Protein AF-A0A7W9G2R1-F1 (afdb_monomer_lite)

Radius of gyration: 20.14 Å; chains: 1; bounding box: 52×29×41 Å

Organism: NCBI:txid882448

Foldseek 3Di:
DCVVVVVPDPDDPVVVVVVVVVVVVVVVCCCVPPVVVVCPVVPVPVPPPPDD

Structure (mmCIF, N/CA/C/O backbone):
data_AF-A0A7W9G2R1-F1
#
_entry.id   AF-A0A7W9G2R1-F1
#
loop_
_atom_site.group_PDB
_atom_site.id
_atom_site.type_symbol
_atom_site.label_atom_id
_atom_site.label_alt_id
_atom_site.label_comp_id
_atom_site.label_asym_id
_atom_site.label_entity_id
_atom_site.label_seq_id
_atom_site.pdbx_PDB_ins_code
_atom_site.Cartn_x
_atom_site.Cartn_y
_atom_site.Cartn_z
_atom_site.occupancy
_atom_site.B_iso_or_equiv
_atom_site.auth_seq_id
_atom_site.auth_comp_id
_atom_site.auth_asym_id
_atom_site.auth_atom_id
_atom_site.pdbx_PDB_model_num
ATOM 1 N N . MET A 1 1 ? -6.841 14.851 16.507 1.00 67.12 1 MET A N 1
ATOM 2 C CA . MET A 1 1 ? -6.807 15.108 15.047 1.00 67.12 1 MET A CA 1
ATOM 3 C C . MET A 1 1 ? -7.317 13.935 14.208 1.00 67.12 1 MET A C 1
ATOM 5 O O . MET A 1 1 ? -8.247 14.141 13.446 1.00 67.12 1 MET A O 1
ATOM 9 N N . TYR A 1 2 ? -6.826 12.701 14.377 1.00 56.16 2 TYR A N 1
ATOM 10 C CA . TYR A 1 2 ? -7.316 11.555 13.583 1.00 56.16 2 TYR A CA 1
ATOM 11 C C . TYR A 1 2 ? -8.685 11.004 14.021 1.00 56.16 2 TYR A C 1
ATOM 13 O O . TYR A 1 2 ? -9.410 10.442 13.210 1.00 56.16 2 TYR A O 1
ATOM 21 N N . ALA A 1 3 ? -9.096 11.228 15.273 1.00 62.25 3 ALA A N 1
ATOM 22 C CA . ALA A 1 3 ? -10.357 10.704 15.811 1.00 62.25 3 ALA A CA 1
ATOM 23 C C . ALA A 1 3 ? -11.617 11.154 15.039 1.00 62.25 3 ALA A C 1
ATOM 25 O O . ALA A 1 3 ? -12.595 10.414 14.979 1.00 62.25 3 ALA A O 1
ATOM 26 N N . TRP A 1 4 ? -11.602 12.340 14.417 1.00 65.56 4 TRP A N 1
ATOM 27 C CA . TRP A 1 4 ? -12.735 12.830 13.623 1.00 65.56 4 TRP A CA 1
ATOM 28 C C . TRP A 1 4 ? -12.852 12.105 12.273 1.00 65.56 4 TRP A C 1
ATOM 30 O O . TRP A 1 4 ? -13.950 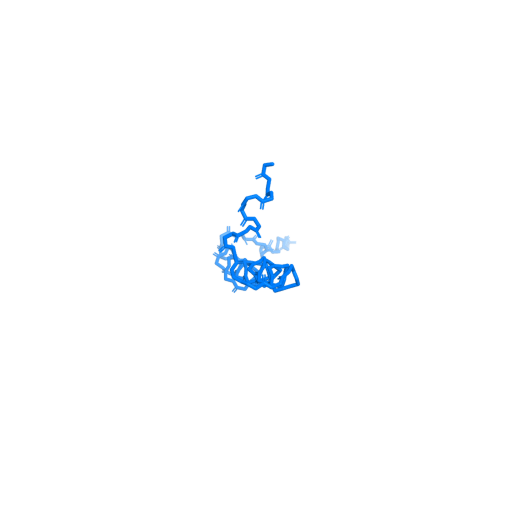11.738 11.857 1.00 65.56 4 TRP A O 1
ATOM 40 N N . LEU A 1 5 ? -11.718 11.785 11.640 1.00 64.44 5 LEU A N 1
ATOM 41 C CA . LEU A 1 5 ? -11.673 10.985 10.412 1.00 64.44 5 LEU A CA 1
ATOM 42 C C . LEU A 1 5 ? -12.147 9.545 10.673 1.00 64.44 5 LEU A C 1
ATOM 44 O O . LEU A 1 5 ? -12.934 8.982 9.912 1.00 64.44 5 LEU A O 1
ATOM 48 N N . TRP A 1 6 ? -11.787 9.002 11.839 1.00 62.59 6 TRP A N 1
ATOM 49 C CA . TRP A 1 6 ? -12.287 7.722 12.341 1.00 62.59 6 TRP A CA 1
ATOM 50 C C . TRP A 1 6 ? -13.769 7.745 12.742 1.00 62.59 6 TRP A C 1
ATOM 52 O O . TRP A 1 6 ? -14.286 6.694 13.092 1.00 62.59 6 TRP A O 1
ATOM 62 N N . ARG A 1 7 ? -14.496 8.867 12.668 1.00 64.69 7 ARG A N 1
ATOM 63 C CA . ARG A 1 7 ? -15.961 8.907 12.879 1.00 64.69 7 ARG A CA 1
ATOM 64 C C . ARG A 1 7 ? -16.769 8.914 11.579 1.00 64.69 7 ARG A C 1
ATOM 66 O O . ARG A 1 7 ? -17.925 8.515 11.617 1.00 64.69 7 ARG A O 1
ATOM 73 N N . LYS A 1 8 ? -16.176 9.301 10.441 1.00 67.81 8 LYS A N 1
ATOM 74 C CA . LYS A 1 8 ? -16.861 9.325 9.129 1.00 67.81 8 LYS A CA 1
ATOM 75 C C . LYS A 1 8 ? -16.901 7.983 8.403 1.00 67.81 8 LYS A C 1
ATOM 77 O O . LYS A 1 8 ? -17.739 7.793 7.534 1.00 67.81 8 LYS A O 1
ATOM 82 N N . LEU A 1 9 ? -15.998 7.068 8.736 1.00 57.41 9 LEU A N 1
ATOM 83 C CA . LEU A 1 9 ? 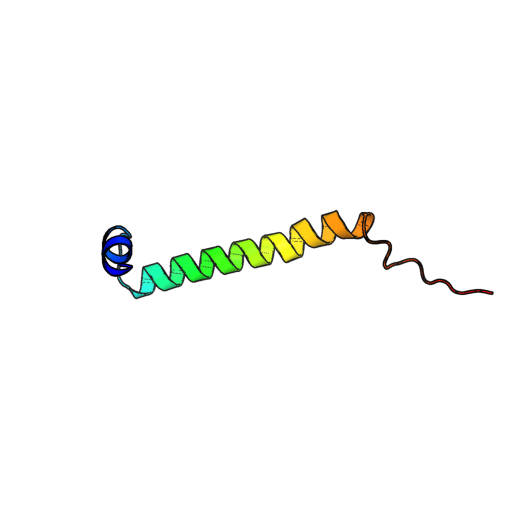-16.010 5.725 8.163 1.00 57.41 9 LEU A CA 1
ATOM 84 C C . LEU A 1 9 ? -17.160 4.904 8.789 1.00 57.41 9 LEU A C 1
ATOM 86 O O . LEU A 1 9 ? -17.163 4.742 10.014 1.00 57.41 9 LEU A O 1
ATOM 90 N N . PRO A 1 10 ? -18.130 4.392 8.013 1.00 56.56 10 PRO A N 1
ATOM 91 C CA . PRO A 1 10 ? -19.184 3.531 8.542 1.00 56.56 10 PRO A CA 1
ATOM 92 C C . PRO A 1 10 ? -18.597 2.178 8.985 1.00 56.56 10 PRO A C 1
ATOM 94 O O . PRO A 1 10 ? -17.775 1.585 8.289 1.00 56.56 10 PRO A O 1
ATOM 97 N N . GLY A 1 11 ? -18.994 1.702 10.169 1.00 64.25 11 GLY A N 1
ATOM 98 C CA . GLY A 1 11 ? -18.562 0.416 10.737 1.00 64.25 11 GLY A CA 1
ATOM 99 C C . GLY A 1 11 ? -17.573 0.507 11.911 1.00 64.25 11 GLY A C 1
ATOM 100 O O . GLY A 1 11 ? -17.053 1.571 12.255 1.00 64.25 11 GLY A O 1
ATOM 101 N N . THR A 1 12 ? -17.355 -0.631 12.573 1.00 71.88 12 THR A N 1
ATOM 102 C CA . THR A 1 12 ? -16.511 -0.802 13.770 1.00 71.88 12 THR A CA 1
ATOM 103 C C . THR A 1 12 ? -15.030 -0.503 13.480 1.00 71.88 12 THR A C 1
ATOM 105 O O . THR A 1 12 ? -14.579 -0.587 12.343 1.00 71.88 12 THR A O 1
ATOM 108 N N . ALA A 1 13 ? -14.210 -0.215 14.500 1.00 71.88 13 ALA A N 1
ATOM 109 C CA . ALA A 1 13 ? -12.763 0.005 14.322 1.00 71.88 13 ALA A CA 1
ATOM 110 C C . ALA A 1 13 ? -12.070 -1.119 13.515 1.00 71.88 13 ALA A C 1
ATOM 112 O O . ALA A 1 13 ? -11.189 -0.847 12.704 1.00 71.88 13 ALA A O 1
ATOM 113 N N . ARG A 1 14 ? -12.541 -2.365 13.665 1.00 73.12 14 ARG A N 1
ATOM 114 C CA . ARG A 1 14 ? -12.084 -3.536 12.904 1.00 73.12 14 ARG A CA 1
ATOM 115 C C . ARG A 1 14 ? -12.310 -3.417 11.397 1.00 73.12 14 ARG A C 1
ATOM 117 O O . ARG A 1 14 ? -11.399 -3.731 10.641 1.00 73.12 14 ARG A O 1
ATOM 124 N N . THR A 1 15 ? -13.484 -2.957 10.952 1.00 78.81 15 THR A N 1
ATOM 125 C CA . THR A 1 15 ? -13.771 -2.836 9.513 1.00 78.81 15 THR A CA 1
ATOM 126 C C . THR A 1 15 ? -12.918 -1.750 8.878 1.00 78.81 15 THR A C 1
ATOM 128 O O . THR A 1 15 ? -12.446 -1.938 7.771 1.00 78.81 15 THR A O 1
ATOM 131 N N . LYS A 1 16 ? -12.621 -0.663 9.597 1.00 75.75 16 LYS A N 1
ATOM 132 C CA . LYS A 1 16 ? -11.739 0.413 9.107 1.00 75.75 16 LYS A CA 1
ATOM 133 C C . LYS A 1 16 ? -10.315 -0.067 8.892 1.00 75.75 16 LYS A C 1
ATOM 135 O O . LYS A 1 16 ? -9.727 0.220 7.855 1.00 75.75 16 LYS A O 1
ATOM 140 N N . VAL A 1 17 ? -9.787 -0.812 9.863 1.00 83.50 17 VAL A N 1
ATOM 141 C CA . VAL A 1 17 ? -8.464 -1.435 9.750 1.00 83.50 17 VAL A CA 1
ATOM 142 C C . VAL A 1 17 ? -8.453 -2.429 8.593 1.00 83.50 17 VAL A C 1
ATOM 144 O O . VAL A 1 17 ? -7.521 -2.405 7.799 1.00 83.50 17 VAL A O 1
ATOM 147 N N . LEU A 1 18 ? -9.507 -3.238 8.447 1.00 86.69 18 LEU A N 1
ATOM 148 C CA . LEU A 1 18 ? -9.630 -4.186 7.342 1.00 86.69 18 LEU A CA 1
ATOM 149 C C . LEU A 1 18 ? -9.659 -3.468 5.985 1.00 86.69 18 LEU A C 1
ATOM 151 O O . LEU A 1 18 ? -8.897 -3.827 5.098 1.00 86.69 18 LEU A O 1
ATOM 155 N N . THR A 1 19 ? -10.476 -2.425 5.825 1.00 85.69 19 THR A N 1
ATOM 156 C CA . THR A 1 19 ? -10.554 -1.645 4.582 1.00 85.69 19 THR A CA 1
ATOM 157 C C . THR A 1 19 ? -9.222 -0.975 4.255 1.00 85.69 19 THR A C 1
ATOM 159 O O . THR A 1 19 ? -8.783 -1.028 3.111 1.00 85.69 19 THR A O 1
ATOM 162 N N . ALA A 1 20 ? -8.551 -0.380 5.244 1.00 86.12 20 ALA A N 1
ATOM 163 C CA . ALA A 1 20 ? -7.237 0.225 5.041 1.00 86.12 20 ALA A CA 1
ATOM 164 C C . ALA A 1 20 ? -6.189 -0.823 4.635 1.00 86.12 20 ALA A C 1
ATOM 166 O O . ALA A 1 20 ? -5.445 -0.605 3.681 1.00 86.12 20 ALA A O 1
ATOM 167 N N . ALA A 1 21 ? -6.171 -1.975 5.309 1.00 91.94 21 ALA A N 1
ATOM 168 C CA . ALA A 1 21 ? -5.271 -3.077 4.987 1.00 91.94 21 ALA A CA 1
ATOM 169 C C . ALA A 1 21 ? -5.522 -3.622 3.575 1.00 91.94 21 ALA A C 1
ATOM 171 O O . ALA A 1 21 ? -4.573 -3.808 2.819 1.00 91.94 21 ALA A O 1
ATOM 172 N N . VAL A 1 22 ? -6.789 -3.807 3.190 1.00 93.94 22 VAL A N 1
ATOM 173 C CA . VAL A 1 22 ? -7.172 -4.215 1.831 1.00 93.94 22 VAL A CA 1
ATOM 174 C C . VAL A 1 22 ? -6.697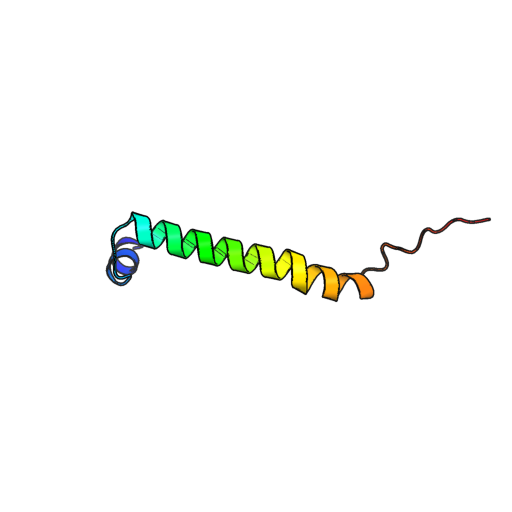 -3.187 0.811 1.00 93.94 22 VAL A C 1
ATOM 176 O O . VAL A 1 22 ? -6.137 -3.568 -0.207 1.00 93.94 22 VAL A O 1
ATOM 179 N N . MET A 1 23 ? -6.854 -1.892 1.080 1.00 92.50 23 MET A N 1
ATOM 180 C CA . MET A 1 23 ? -6.443 -0.849 0.140 1.00 92.50 23 MET A CA 1
ATOM 181 C C . MET A 1 23 ? -4.924 -0.835 -0.076 1.00 92.50 23 MET A C 1
ATOM 183 O O . MET A 1 23 ? -4.467 -0.749 -1.213 1.00 92.50 23 MET A O 1
ATOM 187 N N . VAL A 1 24 ? -4.141 -1.006 0.993 1.00 95.44 24 VAL A N 1
ATOM 188 C CA . VAL A 1 24 ? -2.679 -1.154 0.898 1.00 95.44 24 VAL A CA 1
ATOM 189 C C . VAL A 1 24 ? -2.303 -2.431 0.147 1.00 95.44 24 VAL A C 1
ATOM 191 O O . VAL A 1 24 ? -1.439 -2.389 -0.726 1.00 95.44 24 VAL A O 1
ATOM 194 N N . ALA A 1 25 ? -2.967 -3.551 0.438 1.00 96.38 25 ALA A N 1
ATOM 195 C CA . ALA A 1 25 ? -2.720 -4.818 -0.242 1.00 96.38 25 ALA A CA 1
ATOM 196 C C . ALA A 1 25 ? -3.022 -4.724 -1.745 1.00 96.38 25 ALA A C 1
ATOM 198 O O . ALA A 1 25 ? -2.212 -5.163 -2.554 1.00 96.38 25 ALA A O 1
ATOM 199 N N . VAL A 1 26 ? -4.136 -4.093 -2.126 1.00 96.81 26 VAL A N 1
ATOM 200 C CA . VAL A 1 26 ? -4.503 -3.854 -3.530 1.00 96.81 26 VAL A CA 1
ATOM 201 C C . VAL A 1 26 ? -3.432 -3.027 -4.235 1.00 96.81 26 VAL A C 1
ATOM 203 O O . VAL A 1 26 ? -2.990 -3.414 -5.311 1.00 96.81 26 VAL A O 1
ATOM 206 N N . VAL A 1 27 ? -2.962 -1.933 -3.629 1.00 96.25 27 VAL A N 1
ATOM 207 C CA . VAL A 1 27 ? -1.878 -1.122 -4.211 1.00 96.25 27 VAL A CA 1
ATOM 208 C C . VAL A 1 27 ? -0.592 -1.937 -4.350 1.00 96.25 27 VAL A C 1
ATOM 210 O O . VAL A 1 27 ? 0.038 -1.890 -5.402 1.00 96.25 27 VAL A O 1
ATOM 213 N N . GLY A 1 28 ? -0.222 -2.720 -3.335 1.00 96.06 28 GLY A N 1
ATOM 214 C CA . GLY A 1 28 ? 0.949 -3.597 -3.392 1.00 96.06 28 GLY A CA 1
ATOM 215 C C . GLY A 1 28 ? 0.866 -4.621 -4.526 1.00 96.06 28 GLY A C 1
ATOM 216 O O . GLY A 1 28 ? 1.822 -4.782 -5.278 1.00 96.06 28 GLY A O 1
ATOM 217 N N . VAL A 1 29 ? -0.296 -5.257 -4.699 1.00 95.69 29 VAL A N 1
ATOM 218 C CA . VAL A 1 29 ? -0.568 -6.202 -5.795 1.00 95.69 29 VAL A CA 1
ATOM 219 C C . VAL A 1 29 ? -0.483 -5.500 -7.150 1.00 95.69 29 VAL A C 1
ATOM 221 O O . VAL A 1 29 ? 0.172 -6.005 -8.055 1.00 95.69 29 VAL A O 1
ATOM 224 N N . VAL A 1 30 ? -1.085 -4.320 -7.300 1.00 95.00 30 VAL A N 1
ATOM 225 C CA . VAL A 1 30 ? -1.012 -3.554 -8.555 1.00 95.00 30 VAL A CA 1
ATOM 226 C C . VAL A 1 30 ? 0.430 -3.163 -8.877 1.00 95.00 30 VAL A C 1
ATOM 228 O O . VAL A 1 30 ? 0.865 -3.324 -10.014 1.00 95.00 30 VAL A O 1
ATOM 231 N N . LEU A 1 31 ? 1.204 -2.701 -7.894 1.00 92.00 31 LEU A N 1
ATOM 232 C CA . LEU A 1 31 ? 2.618 -2.404 -8.109 1.00 92.00 31 LEU A CA 1
ATOM 233 C C . LEU A 1 31 ? 3.373 -3.656 -8.571 1.00 92.00 31 LEU A C 1
ATOM 235 O O . LEU A 1 31 ? 4.058 -3.612 -9.589 1.00 92.00 31 LEU A O 1
ATOM 239 N N . TRP A 1 32 ? 3.197 -4.775 -7.868 1.00 90.69 32 TRP A N 1
ATOM 240 C CA . TRP A 1 32 ? 3.919 -6.018 -8.134 1.00 90.69 32 TRP A CA 1
ATOM 241 C C . TRP A 1 32 ? 3.573 -6.663 -9.481 1.00 90.69 32 TRP A C 1
ATOM 243 O O . TRP A 1 32 ? 4.461 -7.140 -10.175 1.00 90.69 32 TRP A O 1
ATOM 253 N N . TYR A 1 33 ? 2.294 -6.687 -9.863 1.00 90.19 33 TYR A N 1
ATOM 254 C CA . TYR A 1 33 ? 1.828 -7.412 -11.053 1.00 90.19 33 TYR A CA 1
ATOM 255 C C . TYR A 1 33 ? 1.551 -6.525 -12.267 1.00 90.19 33 TYR A C 1
ATOM 257 O O . TYR A 1 33 ? 1.366 -7.050 -13.359 1.00 90.19 33 TYR A O 1
ATOM 265 N N . VAL A 1 34 ? 1.490 -5.202 -12.106 1.00 90.25 34 VAL A N 1
ATOM 266 C CA . VAL A 1 34 ? 1.252 -4.275 -13.225 1.00 90.25 34 VAL A CA 1
ATOM 267 C C . VAL A 1 34 ? 2.452 -3.370 -13.425 1.00 90.25 34 VAL A C 1
ATOM 269 O O . VAL A 1 34 ? 2.988 -3.309 -14.525 1.00 90.25 34 VAL A O 1
ATOM 272 N N . VAL A 1 35 ? 2.909 -2.686 -12.374 1.00 87.81 35 VAL A N 1
ATOM 273 C CA . VAL A 1 35 ? 3.986 -1.698 -12.523 1.00 87.81 35 VAL A CA 1
ATOM 274 C C . VAL A 1 35 ? 5.328 -2.368 -12.787 1.00 87.81 35 VAL A C 1
ATOM 276 O O . VAL A 1 35 ? 6.015 -1.956 -13.712 1.00 87.81 35 VAL A O 1
ATOM 279 N N . PHE A 1 36 ? 5.686 -3.422 -12.052 1.00 84.50 36 PHE A N 1
ATOM 280 C CA . PHE A 1 36 ? 6.930 -4.155 -12.313 1.00 84.50 36 PHE A CA 1
ATOM 281 C C . PHE A 1 36 ? 6.989 -4.745 -13.733 1.00 84.50 36 PHE A C 1
ATOM 283 O O . PHE A 1 36 ? 7.969 -4.461 -14.413 1.00 84.50 36 PHE A O 1
ATOM 290 N N . PRO A 1 37 ? 5.959 -5.448 -14.244 1.00 83.94 37 PRO A N 1
ATOM 291 C CA . PRO A 1 37 ? 5.972 -5.935 -15.628 1.00 83.94 37 PRO A CA 1
ATOM 292 C C . PRO A 1 37 ? 5.979 -4.828 -16.687 1.00 83.94 37 PRO A C 1
ATOM 294 O O . PRO A 1 37 ? 6.544 -5.006 -17.759 1.00 83.94 37 PRO A O 1
ATOM 297 N N . LEU A 1 38 ? 5.381 -3.661 -16.411 1.00 83.50 38 LEU A N 1
ATOM 298 C CA . LEU A 1 38 ? 5.496 -2.501 -17.306 1.00 83.50 38 LEU A CA 1
ATOM 299 C C . LEU A 1 38 ? 6.893 -1.865 -17.271 1.00 83.50 38 LEU A C 1
ATOM 301 O O . LEU A 1 38 ? 7.296 -1.238 -18.250 1.00 83.50 38 LEU A O 1
ATOM 305 N N . LEU A 1 39 ? 7.614 -1.994 -16.156 1.00 78.81 39 LEU A N 1
ATOM 306 C CA . LEU A 1 39 ? 8.982 -1.501 -15.996 1.00 78.81 39 LEU A CA 1
ATOM 307 C C . LEU A 1 39 ? 10.033 -2.499 -16.488 1.00 78.81 39 LEU A C 1
ATOM 309 O O . LEU A 1 39 ? 11.105 -2.065 -16.886 1.00 78.81 39 LEU A O 1
ATOM 313 N N . GLU A 1 40 ? 9.739 -3.797 -16.509 1.00 69.31 40 GLU A N 1
ATOM 314 C CA . GLU A 1 40 ? 10.587 -4.858 -17.071 1.00 69.31 40 GLU A CA 1
ATOM 315 C C . GLU A 1 40 ? 11.138 -4.533 -18.477 1.00 69.31 40 GLU A C 1
ATOM 317 O O . GL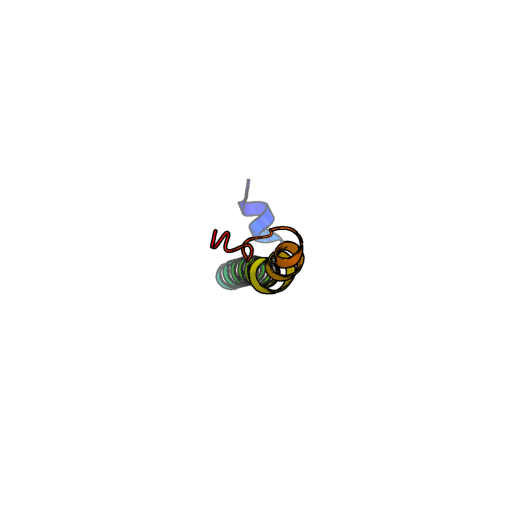U A 1 40 ? 12.345 -4.635 -18.669 1.00 69.31 40 GLU A O 1
ATOM 322 N N . PRO A 1 41 ? 10.355 -4.015 -19.446 1.00 68.56 41 PRO A N 1
ATOM 323 C CA . PRO A 1 41 ? 10.903 -3.590 -20.737 1.00 68.56 41 PRO A CA 1
ATOM 324 C C . PRO A 1 41 ? 11.772 -2.321 -20.677 1.00 68.56 41 PRO A C 1
ATOM 326 O O . PRO A 1 41 ? 12.485 -2.033 -21.636 1.00 68.56 41 PRO A O 1
ATOM 329 N N . MET A 1 42 ? 11.699 -1.528 -19.603 1.00 64.81 42 MET A N 1
ATOM 330 C CA . MET A 1 42 ? 12.498 -0.303 -19.434 1.00 64.81 42 MET A CA 1
ATOM 331 C C . MET A 1 42 ? 13.760 -0.517 -18.602 1.00 64.81 42 MET A C 1
ATOM 333 O O . MET A 1 42 ? 14.729 0.228 -18.748 1.00 64.81 42 MET A O 1
ATOM 337 N N . VAL A 1 43 ? 13.756 -1.512 -17.721 1.00 62.84 43 VAL A N 1
ATOM 338 C CA . VAL A 1 43 ? 14.922 -1.913 -16.948 1.00 62.84 43 VAL A CA 1
ATOM 339 C C . VAL A 1 43 ? 15.494 -3.145 -17.635 1.00 62.84 43 VAL A C 1
ATOM 341 O O . VAL A 1 43 ? 15.047 -4.256 -17.383 1.00 62.84 43 VAL A O 1
ATOM 344 N N . THR A 1 44 ? 16.477 -2.942 -18.514 1.00 60.56 44 THR A N 1
ATOM 345 C CA . THR A 1 44 ? 17.242 -4.003 -19.189 1.00 60.56 44 THR A CA 1
ATOM 346 C C . THR A 1 44 ? 18.045 -4.836 -18.171 1.00 60.56 44 THR A C 1
ATOM 348 O O . THR A 1 44 ? 19.269 -4.759 -18.110 1.00 60.56 44 THR A O 1
ATOM 351 N N . LEU A 1 45 ? 17.369 -5.601 -17.310 1.00 59.25 45 LEU A N 1
ATOM 352 C CA . LEU A 1 45 ? 17.989 -6.508 -16.334 1.00 59.25 45 LEU A CA 1
ATOM 353 C C . LEU A 1 45 ? 18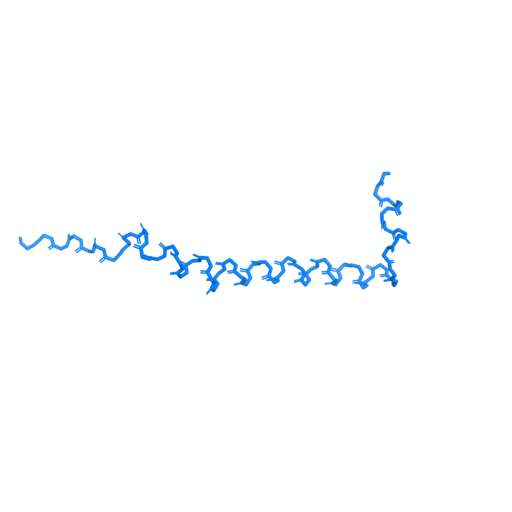.453 -7.817 -16.988 1.00 59.25 45 LEU A C 1
ATOM 355 O O . LEU A 1 45 ? 19.301 -8.508 -16.430 1.00 59.25 45 LEU A O 1
ATOM 359 N N . ASP A 1 46 ? 17.931 -8.121 -18.178 1.00 57.69 46 ASP A N 1
ATOM 360 C CA . ASP A 1 46 ? 18.215 -9.346 -18.931 1.00 57.69 46 ASP A CA 1
ATOM 361 C C . ASP A 1 46 ? 19.461 -9.265 -19.826 1.00 57.69 46 ASP A C 1
ATOM 363 O O . ASP A 1 46 ? 19.833 -10.265 -20.445 1.00 57.69 46 ASP A O 1
ATOM 367 N N . GLU A 1 47 ? 20.155 -8.119 -19.901 1.00 63.34 47 GLU A N 1
ATOM 368 C CA . GLU A 1 47 ? 21.451 -8.058 -20.589 1.00 63.34 47 GLU A CA 1
ATOM 369 C C . GLU A 1 47 ? 22.535 -8.722 -19.733 1.00 63.34 47 GLU A C 1
ATOM 371 O O . GLU A 1 47 ? 23.388 -8.087 -19.106 1.00 63.34 47 GLU A O 1
ATOM 376 N N . VAL A 1 48 ? 22.535 -10.054 -19.743 1.00 62.28 48 VAL A N 1
ATOM 377 C CA . VAL A 1 48 ? 23.698 -10.837 -19.351 1.00 62.28 48 VAL A CA 1
ATOM 378 C C . VAL A 1 48 ? 24.810 -10.491 -20.342 1.00 62.28 48 VAL A C 1
ATOM 380 O O . VAL A 1 48 ? 24.878 -11.028 -21.446 1.00 62.28 48 VAL A O 1
ATOM 383 N N . SER A 1 49 ? 25.695 -9.576 -19.947 1.00 61.84 49 SER A N 1
ATOM 384 C CA . SER A 1 49 ? 26.958 -9.297 -20.635 1.00 61.84 49 SER A CA 1
ATOM 385 C C . SER A 1 49 ? 27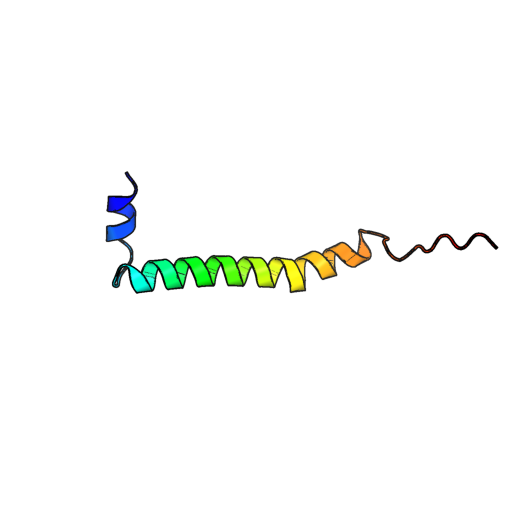.892 -10.509 -20.515 1.00 61.84 49 SER A C 1
ATOM 387 O O . SER A 1 49 ? 28.923 -10.460 -19.843 1.00 61.84 49 SER A O 1
ATOM 389 N N . VAL A 1 50 ? 27.541 -11.632 -21.149 1.00 66.75 50 VAL A N 1
ATOM 390 C CA . VAL A 1 50 ? 28.479 -12.733 -21.373 1.00 66.75 50 VAL A CA 1
ATOM 391 C C . VAL A 1 50 ? 29.417 -12.281 -22.483 1.00 66.75 50 VAL A C 1
ATOM 393 O O . VAL A 1 50 ? 29.154 -12.476 -23.669 1.00 66.75 50 VAL A O 1
ATOM 396 N N . ARG A 1 51 ? 30.518 -11.637 -22.093 1.00 58.62 51 ARG A N 1
ATOM 397 C CA . ARG A 1 51 ? 31.651 -11.420 -22.991 1.00 58.62 51 ARG A CA 1
ATOM 398 C C . ARG A 1 51 ? 32.222 -12.800 -23.338 1.00 58.62 51 ARG A C 1
ATOM 400 O O . ARG A 1 51 ? 32.810 -13.444 -22.473 1.00 58.62 51 ARG A O 1
ATOM 407 N N . LYS A 1 52 ? 31.981 -13.257 -24.567 1.00 52.84 52 LYS A N 1
ATOM 408 C CA . LYS A 1 52 ? 32.760 -14.339 -25.182 1.00 52.84 52 LYS A CA 1
ATOM 409 C C . LYS A 1 52 ? 34.127 -13.822 -25.609 1.00 52.84 52 LYS A C 1
ATOM 411 O O . LYS A 1 52 ? 34.206 -12.629 -25.981 1.00 52.84 52 LYS A O 1
#

Sequence (52 aa):
MYAWLWRKLPGTARTKVLTAAVMVAVVGVVLWYVVFPLLEPMVTLDEVSVRK

pLDDT: mean 75.82, std 13.96, range [52.84, 96.81]

Secondary structure (DSSP, 8-state):
-HHHHHHHS-S-HHHHHHHHHHHHHHHHHHIIIIIHHHHTTTS-TT------